Protein AF-A0A707SSP1-F1 (afdb_monomer_lite)

Organism: Salmonella typhimurium (NCBI:txid90371)

Foldseek 3Di:
DPDDPVVQVCCVVPPVVCPVVPDPDDDDDDDPDDPDPVSVVVVVVVVVVPDPDDDDLVRLLVVLVVVLVPWDDQQDLDPDLVSLVVSLVPDDPVLVPDDPPDPSDSVSSSVSSVVRSVPTDDRDDSDDDD

Sequence (130 aa):
PVLDMGNLVHALALQPENLEAEFSVEPEIPEGAFTTTATLREFIDAHNASLPALLSADDIKALLEEYNATLPSQMPLGASVDETYASYEQLPEEFQRIENGTKHTATAMKACIKEYNATLPAPVKTSGSR

Secondary structure (DSSP, 8-state):
----HHHHHHHHHH-GGGHHHHS-PPPPPPTT---SHHHHHHHHHHHHHHSPPPPPHHHHHHHHHHHHHHSPPPPP--SSHHHHHHHHHTS-GGG--S-BTB---HHHHHHHHHHHHHHSPPPPP-----

Radius of gyration: 37.73 Å; chains: 1; bounding box: 82×33×85 Å

Structure (mmCIF, N/CA/C/O backbone):
data_AF-A0A707SSP1-F1
#
_entry.id   AF-A0A707SSP1-F1
#
loop_
_atom_site.group_PDB
_atom_site.id
_atom_site.type_symbol
_atom_site.label_atom_id
_atom_site.label_alt_id
_atom_site.label_comp_id
_atom_site.label_asym_id
_atom_site.label_entity_id
_atom_site.label_seq_id
_atom_site.pdbx_PDB_ins_code
_atom_site.Cartn_x
_atom_site.Cartn_y
_atom_site.Cartn_z
_atom_site.occupancy
_atom_site.B_iso_or_equiv
_atom_site.auth_seq_id
_atom_site.auth_comp_id
_atom_site.auth_asym_id
_atom_site.auth_atom_id
_atom_site.pdbx_PDB_model_num
ATOM 1 N N . PRO A 1 1 ? 54.495 -11.426 -29.231 1.00 59.03 1 PRO A N 1
ATOM 2 C CA . PRO A 1 1 ? 55.001 -11.033 -30.570 1.00 59.03 1 PRO A CA 1
ATOM 3 C C . PRO A 1 1 ? 54.669 -9.560 -30.842 1.00 59.03 1 PRO A C 1
ATOM 5 O O . PRO A 1 1 ? 53.563 -9.134 -30.532 1.00 59.03 1 PRO A O 1
ATOM 8 N N . VAL A 1 2 ? 55.625 -8.769 -31.337 1.00 60.28 2 VAL A N 1
ATOM 9 C CA . VAL A 1 2 ? 55.337 -7.404 -31.811 1.00 60.28 2 VAL A CA 1
ATOM 10 C C . VAL A 1 2 ? 54.561 -7.532 -33.125 1.00 60.28 2 VAL A C 1
ATOM 12 O O . VAL A 1 2 ? 54.931 -8.359 -33.958 1.00 60.28 2 VAL A O 1
ATOM 15 N N . LEU A 1 3 ? 53.477 -6.771 -33.290 1.00 66.69 3 LEU A N 1
ATOM 16 C CA . LEU A 1 3 ? 52.707 -6.735 -34.534 1.00 66.69 3 LEU A CA 1
ATOM 17 C C . LEU A 1 3 ? 53.599 -6.186 -35.657 1.00 66.69 3 LEU A C 1
ATOM 19 O O . LEU A 1 3 ? 53.860 -4.987 -35.711 1.00 66.69 3 LEU A O 1
ATOM 23 N N . ASP A 1 4 ? 54.074 -7.073 -36.527 1.00 79.00 4 ASP A N 1
ATOM 24 C CA . ASP A 1 4 ? 54.806 -6.735 -37.745 1.00 79.00 4 ASP A CA 1
ATOM 25 C C . ASP A 1 4 ? 53.933 -7.066 -38.960 1.00 79.00 4 ASP A C 1
ATOM 27 O O . ASP A 1 4 ? 53.288 -8.117 -39.010 1.00 79.00 4 ASP A O 1
ATOM 31 N N . MET A 1 5 ? 53.909 -6.166 -39.942 1.00 78.06 5 MET A N 1
ATOM 32 C CA . MET A 1 5 ? 53.078 -6.283 -41.142 1.00 78.06 5 MET A CA 1
ATOM 33 C C . MET A 1 5 ? 53.416 -7.567 -41.914 1.00 78.06 5 MET A C 1
ATOM 35 O O . MET A 1 5 ? 52.521 -8.253 -42.400 1.00 78.06 5 MET A O 1
ATOM 39 N N . GLY A 1 6 ? 54.701 -7.942 -41.948 1.00 81.44 6 GLY A N 1
ATOM 40 C CA . GLY A 1 6 ? 55.157 -9.187 -42.568 1.00 81.44 6 GLY A CA 1
ATOM 41 C C . GLY A 1 6 ? 54.595 -10.438 -41.889 1.00 81.44 6 GLY A C 1
ATOM 42 O O . GLY A 1 6 ? 54.161 -11.359 -42.578 1.00 81.44 6 GLY A O 1
ATOM 43 N N . ASN A 1 7 ? 54.538 -10.452 -40.554 1.00 81.00 7 ASN A N 1
ATOM 44 C CA . ASN A 1 7 ? 53.967 -11.566 -39.794 1.00 81.00 7 ASN A CA 1
ATOM 45 C C . ASN A 1 7 ? 52.444 -11.661 -39.985 1.00 81.00 7 ASN A C 1
ATOM 47 O O . ASN A 1 7 ? 51.914 -12.745 -40.204 1.00 81.00 7 ASN A O 1
ATOM 51 N N . LEU A 1 8 ? 51.740 -10.525 -39.990 1.00 78.81 8 LEU A N 1
ATOM 52 C CA . LEU A 1 8 ? 50.293 -10.500 -40.221 1.00 78.81 8 LEU A CA 1
ATOM 53 C C . LEU A 1 8 ? 49.924 -11.006 -41.627 1.00 78.81 8 LEU A C 1
ATOM 55 O O . LEU A 1 8 ? 49.004 -11.806 -41.769 1.00 78.81 8 LEU A O 1
ATOM 59 N N . VAL A 1 9 ? 50.656 -10.587 -42.667 1.00 81.12 9 VAL A N 1
ATOM 60 C CA . VAL A 1 9 ? 50.426 -11.069 -44.044 1.00 81.12 9 VAL A CA 1
ATOM 61 C C . VAL A 1 9 ? 50.765 -12.554 -44.176 1.00 81.12 9 VAL A C 1
ATOM 63 O O . VAL A 1 9 ? 50.044 -13.283 -44.854 1.00 81.12 9 VAL A O 1
ATOM 66 N N . HIS A 1 10 ? 51.831 -13.016 -43.517 1.00 83.75 10 HIS A N 1
ATOM 67 C CA . HIS A 1 10 ? 52.190 -14.432 -43.487 1.00 83.75 10 HIS A CA 1
ATOM 68 C C . HIS A 1 10 ? 51.090 -15.279 -42.835 1.00 83.75 10 HIS A C 1
ATOM 70 O O . HIS A 1 10 ? 50.637 -16.247 -43.443 1.00 83.75 10 HIS A O 1
ATOM 76 N N . ALA A 1 11 ? 50.618 -14.881 -41.650 1.00 81.69 11 ALA A N 1
ATOM 77 C CA . ALA A 1 11 ? 49.532 -15.555 -40.945 1.00 81.69 11 ALA A CA 1
ATOM 78 C C . ALA A 1 11 ? 48.247 -15.574 -41.787 1.00 81.69 11 ALA A C 1
ATOM 80 O O . ALA A 1 11 ? 47.667 -16.632 -41.982 1.00 81.69 11 ALA A O 1
ATOM 81 N N . LEU A 1 12 ? 47.851 -14.452 -42.396 1.00 80.00 12 LEU A N 1
ATOM 82 C CA . LEU A 1 12 ? 46.651 -14.392 -43.238 1.00 80.00 12 LEU A CA 1
ATOM 83 C C . LEU A 1 12 ? 46.733 -15.311 -44.474 1.00 80.00 12 LEU A C 1
ATOM 85 O O . LEU A 1 12 ? 45.724 -15.870 -44.896 1.00 80.00 12 LEU A O 1
ATOM 89 N N . ALA A 1 13 ? 47.921 -15.449 -45.072 1.00 83.69 13 ALA A N 1
ATOM 90 C CA . ALA A 1 13 ? 48.110 -16.205 -46.308 1.00 83.69 13 ALA A CA 1
ATOM 91 C C . ALA A 1 13 ? 48.353 -17.707 -46.089 1.00 83.69 13 ALA A C 1
ATOM 93 O O . ALA A 1 13 ? 47.998 -18.507 -46.955 1.00 83.69 13 ALA A O 1
ATOM 94 N N . LEU A 1 14 ? 49.003 -18.085 -44.984 1.00 86.00 14 LEU A N 1
ATOM 95 C CA . LEU A 1 14 ? 49.498 -19.448 -44.765 1.00 86.00 14 LEU A CA 1
ATOM 96 C C . LEU A 1 14 ? 48.940 -20.117 -43.510 1.00 86.00 14 LEU A C 1
ATOM 98 O O . LEU A 1 14 ? 48.995 -21.341 -43.431 1.00 86.00 14 LEU A O 1
ATOM 102 N N . GLN A 1 15 ? 48.438 -19.346 -42.543 1.00 82.69 15 GLN A N 1
ATOM 103 C CA . GLN A 1 15 ? 47.922 -19.852 -41.266 1.00 82.69 15 GLN A CA 1
ATOM 104 C C . GLN A 1 15 ? 46.703 -19.037 -40.783 1.00 82.69 15 GLN A C 1
ATOM 106 O O . GLN A 1 15 ? 46.723 -18.512 -39.663 1.00 82.69 15 GLN A O 1
ATOM 111 N N . PRO A 1 16 ? 45.655 -18.861 -41.616 1.00 78.81 16 PRO A N 1
ATOM 112 C CA . PRO A 1 16 ? 44.509 -18.020 -41.269 1.00 78.81 16 PRO A CA 1
ATOM 113 C C . PRO A 1 16 ? 43.790 -18.502 -40.001 1.00 78.81 16 PRO A C 1
ATOM 115 O O . PRO A 1 16 ? 43.246 -17.687 -39.262 1.00 78.81 16 PRO A O 1
ATOM 118 N N . GLU A 1 17 ? 43.844 -19.801 -39.699 1.00 80.38 17 GLU A N 1
ATOM 119 C CA . GLU A 1 17 ? 43.297 -20.398 -38.479 1.00 80.38 17 GLU A CA 1
ATOM 120 C C . GLU A 1 17 ? 43.989 -19.939 -37.184 1.00 80.38 17 GLU A C 1
ATOM 122 O O . GLU A 1 17 ? 43.374 -19.968 -36.121 1.00 80.38 17 GLU A O 1
ATOM 127 N N . ASN A 1 18 ? 45.243 -19.478 -37.253 1.00 79.62 18 ASN A N 1
ATOM 128 C CA . ASN A 1 18 ? 45.986 -18.991 -36.085 1.00 79.62 18 ASN A CA 1
ATOM 129 C C . ASN A 1 18 ? 45.774 -17.491 -35.839 1.00 79.62 18 ASN A C 1
ATOM 131 O O . ASN A 1 18 ? 46.237 -16.958 -34.830 1.00 79.62 18 ASN A O 1
ATOM 135 N N . LEU A 1 19 ? 45.076 -16.796 -36.741 1.00 78.62 19 LEU A N 1
ATOM 136 C CA . LEU A 1 19 ? 44.946 -15.344 -36.708 1.00 78.62 19 LEU A CA 1
ATOM 137 C C . LEU A 1 19 ? 44.185 -14.857 -35.465 1.00 78.62 19 LEU A C 1
ATOM 139 O O . LEU A 1 19 ? 44.640 -13.931 -34.805 1.00 78.62 19 LEU A O 1
ATOM 143 N N . GLU A 1 20 ? 43.089 -15.523 -35.096 1.00 74.81 20 GLU A N 1
ATOM 144 C CA . GLU A 1 20 ? 42.297 -15.195 -33.897 1.00 74.81 20 GLU A CA 1
ATOM 145 C C . GLU A 1 20 ? 43.044 -15.478 -32.582 1.00 74.81 20 GLU A C 1
ATOM 147 O O . GLU A 1 20 ? 42.772 -14.852 -31.559 1.00 74.81 20 GLU A O 1
ATOM 152 N N . ALA A 1 21 ? 43.987 -16.426 -32.599 1.00 79.00 21 ALA A N 1
ATOM 153 C CA . ALA A 1 21 ? 44.764 -16.825 -31.428 1.00 79.00 21 ALA A CA 1
ATOM 154 C C . ALA A 1 21 ? 46.023 -15.964 -31.226 1.00 79.00 21 ALA A C 1
ATOM 156 O O . ALA A 1 21 ? 46.437 -15.723 -30.090 1.00 79.00 21 ALA A O 1
ATOM 157 N N . GLU A 1 22 ? 46.650 -15.514 -32.317 1.00 77.00 22 GLU A N 1
ATOM 158 C CA . GLU A 1 22 ? 47.913 -14.768 -32.288 1.00 77.00 22 GLU A CA 1
ATOM 159 C C . GLU A 1 22 ? 47.731 -13.246 -32.396 1.00 77.00 22 GLU A C 1
ATOM 161 O O . GLU A 1 22 ? 48.630 -12.493 -32.004 1.00 77.00 22 GLU A O 1
ATOM 166 N N . PHE A 1 23 ? 46.573 -12.781 -32.879 1.00 77.75 23 PHE A N 1
ATOM 167 C CA . PHE A 1 23 ? 46.259 -11.367 -33.073 1.00 77.75 23 PHE A CA 1
ATOM 168 C C . PHE A 1 23 ? 44.955 -10.985 -32.366 1.00 77.75 23 PHE A C 1
ATOM 170 O O . PHE A 1 23 ? 43.986 -11.735 -32.337 1.00 77.75 23 PHE A O 1
ATOM 177 N N . SER A 1 24 ? 44.919 -9.776 -31.801 1.00 77.75 24 SER A N 1
ATOM 178 C CA . SER A 1 24 ? 43.706 -9.235 -31.184 1.00 77.75 24 SER A CA 1
ATOM 179 C C . SER A 1 24 ? 42.737 -8.781 -32.277 1.00 77.75 24 SER A C 1
ATOM 181 O O . SER A 1 24 ? 42.843 -7.656 -32.764 1.00 77.75 24 SER A O 1
ATOM 183 N N . VAL A 1 25 ? 41.815 -9.658 -32.671 1.00 77.44 25 VAL A N 1
ATOM 184 C CA . VAL A 1 25 ? 40.691 -9.327 -33.559 1.00 77.44 25 VAL A CA 1
ATOM 185 C C . VAL A 1 25 ? 39.596 -8.650 -32.733 1.00 77.44 25 VAL A C 1
ATOM 187 O O . VAL A 1 25 ? 39.309 -9.076 -31.613 1.00 77.44 25 VAL A O 1
ATOM 190 N N . GLU A 1 26 ? 39.012 -7.566 -33.250 1.00 75.44 26 GLU A N 1
ATOM 191 C CA . GLU A 1 26 ? 37.890 -6.909 -32.576 1.00 75.44 26 GLU A CA 1
ATOM 192 C C . GLU A 1 26 ? 36.683 -7.861 -32.574 1.00 75.44 26 GLU A C 1
ATOM 194 O O . GLU A 1 26 ? 36.321 -8.372 -33.636 1.00 75.44 26 GLU A O 1
ATOM 199 N N . PRO A 1 27 ? 36.089 -8.157 -31.405 1.00 77.75 27 PRO A N 1
ATOM 200 C CA . PRO A 1 27 ? 34.985 -9.099 -31.327 1.00 77.75 27 PRO A CA 1
ATOM 201 C C . PRO A 1 27 ? 33.765 -8.557 -32.069 1.00 77.75 27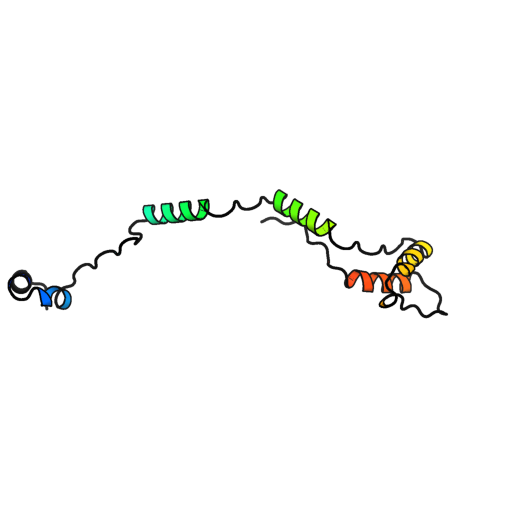 PRO A C 1
ATOM 203 O O . PRO A 1 27 ? 33.443 -7.371 -31.982 1.00 77.75 27 PRO A O 1
ATOM 206 N N . GLU A 1 28 ? 33.050 -9.443 -32.758 1.00 81.44 28 GLU A N 1
ATOM 207 C CA . GLU A 1 28 ? 31.785 -9.078 -33.381 1.00 81.44 28 GLU A CA 1
ATOM 208 C C . GLU A 1 28 ? 30.764 -8.678 -32.312 1.00 81.44 28 GLU A C 1
ATOM 210 O O . GLU A 1 28 ? 30.609 -9.334 -31.277 1.00 81.44 28 GLU A O 1
ATOM 215 N N . ILE A 1 29 ? 30.059 -7.579 -32.569 1.00 82.50 29 ILE A N 1
ATOM 216 C CA . ILE A 1 29 ? 28.988 -7.124 -31.694 1.00 82.50 29 ILE A CA 1
ATOM 217 C C . ILE A 1 29 ? 27.789 -8.066 -31.881 1.00 82.50 29 ILE A C 1
ATOM 219 O O . ILE A 1 29 ? 27.288 -8.176 -33.002 1.00 82.50 29 ILE A O 1
ATOM 223 N N . PRO A 1 30 ? 27.287 -8.711 -30.811 1.00 85.25 30 PRO A N 1
ATOM 224 C CA . PRO A 1 30 ? 26.141 -9.606 -30.909 1.00 85.25 30 PRO A CA 1
ATOM 225 C C . PRO A 1 30 ? 24.885 -8.913 -31.449 1.00 85.25 30 PRO A C 1
ATOM 227 O O . PRO A 1 30 ? 24.625 -7.741 -31.158 1.00 85.25 30 PRO A O 1
ATOM 230 N N . GLU A 1 31 ? 24.057 -9.664 -32.177 1.00 81.31 31 GLU A N 1
ATOM 231 C CA . GLU A 1 31 ? 22.757 -9.182 -32.644 1.00 81.31 31 GLU A CA 1
ATOM 232 C C . GLU A 1 31 ? 21.870 -8.800 -31.444 1.00 81.31 31 GLU A C 1
ATOM 234 O O . GLU A 1 31 ? 21.696 -9.574 -30.501 1.00 81.31 31 GLU A O 1
ATOM 239 N N . GLY A 1 32 ? 21.342 -7.573 -31.450 1.00 76.44 32 GLY A N 1
ATOM 240 C CA . GLY A 1 32 ? 20.555 -7.023 -30.341 1.00 76.44 32 GLY A CA 1
ATOM 241 C C . GLY A 1 32 ? 21.371 -6.364 -29.222 1.00 76.44 32 GLY A C 1
ATOM 242 O O . GLY A 1 32 ? 20.784 -5.887 -28.250 1.00 76.44 32 GLY A O 1
ATOM 243 N N . ALA A 1 33 ? 22.701 -6.286 -29.337 1.00 84.44 33 ALA A N 1
ATOM 244 C CA . ALA A 1 33 ? 23.498 -5.491 -28.411 1.00 84.44 33 ALA A CA 1
ATOM 245 C C . ALA A 1 33 ? 23.235 -3.992 -28.612 1.00 84.44 33 ALA A C 1
ATOM 247 O O . ALA A 1 33 ? 23.263 -3.467 -29.728 1.00 84.44 33 ALA A O 1
ATOM 248 N N . PHE A 1 34 ? 23.024 -3.277 -27.511 1.00 88.19 34 PHE A N 1
ATOM 249 C CA . PHE A 1 34 ? 22.916 -1.827 -27.553 1.00 88.19 34 PHE A CA 1
ATOM 250 C C . PHE A 1 34 ? 24.304 -1.202 -27.678 1.00 88.19 34 PHE A C 1
ATOM 252 O O . PHE A 1 34 ? 25.097 -1.223 -26.739 1.00 88.19 34 PHE A O 1
ATOM 259 N N . THR A 1 35 ? 24.591 -0.626 -28.838 1.00 87.50 35 THR A N 1
ATOM 260 C CA . THR A 1 35 ? 25.899 -0.028 -29.147 1.00 87.50 35 THR A CA 1
ATOM 261 C C . THR A 1 35 ? 25.926 1.481 -28.953 1.00 87.50 35 THR A C 1
ATOM 263 O O . THR A 1 35 ? 26.994 2.088 -28.923 1.00 87.50 35 THR A O 1
ATOM 266 N N . THR A 1 36 ? 24.754 2.108 -28.806 1.00 89.94 36 THR A N 1
ATOM 267 C CA . THR A 1 36 ? 24.633 3.558 -28.646 1.00 89.94 36 THR A CA 1
ATOM 268 C C . THR A 1 36 ? 23.655 3.927 -27.539 1.00 89.94 36 THR A C 1
ATOM 270 O O . THR A 1 36 ? 22.668 3.234 -27.270 1.00 89.94 36 THR A O 1
ATOM 273 N N . THR A 1 37 ? 23.872 5.098 -26.943 1.00 91.56 37 THR A N 1
ATOM 274 C CA . THR A 1 37 ? 22.932 5.695 -25.987 1.00 91.56 37 THR A CA 1
ATOM 275 C C . THR A 1 37 ? 21.545 5.907 -26.600 1.00 9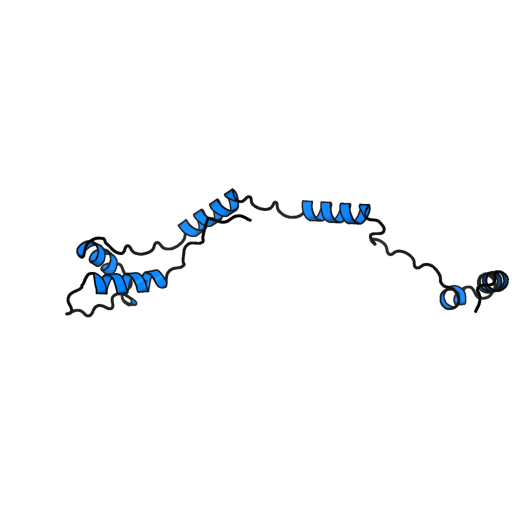1.56 37 THR A C 1
ATOM 277 O O . THR A 1 37 ? 20.550 5.803 -25.889 1.00 91.56 37 THR A O 1
ATOM 280 N N . ALA A 1 38 ? 21.462 6.167 -27.911 1.00 91.44 38 ALA A N 1
ATOM 281 C CA . ALA A 1 38 ? 20.191 6.307 -28.621 1.00 91.44 38 ALA A CA 1
ATOM 282 C C . ALA A 1 38 ? 19.400 4.991 -28.606 1.00 91.44 38 ALA A C 1
ATOM 284 O O . ALA A 1 38 ? 18.262 4.978 -28.150 1.00 91.44 38 ALA A O 1
ATOM 285 N N . THR A 1 39 ? 20.040 3.876 -28.977 1.00 89.81 39 THR A N 1
ATOM 286 C CA . THR A 1 39 ? 19.402 2.546 -28.967 1.00 89.81 39 THR A CA 1
ATOM 287 C C . THR A 1 39 ? 18.986 2.094 -27.563 1.00 89.81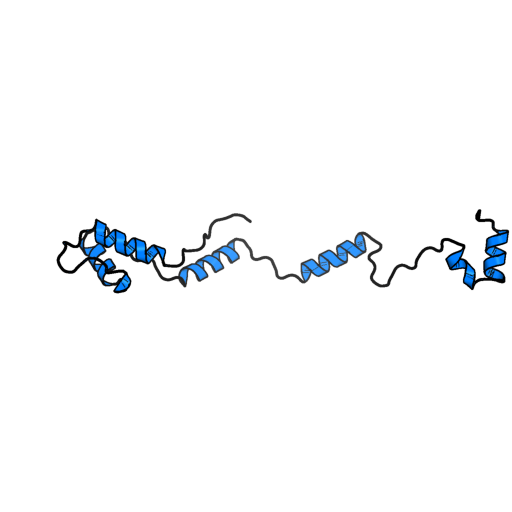 39 THR A C 1
ATOM 289 O O . THR A 1 39 ? 17.926 1.499 -27.392 1.00 89.81 39 THR A O 1
ATOM 292 N N . LEU A 1 40 ? 19.776 2.431 -26.535 1.00 92.31 40 LEU A N 1
ATOM 293 C CA . LEU A 1 40 ? 19.414 2.195 -25.130 1.00 92.31 40 LEU A CA 1
ATOM 294 C C . LEU A 1 40 ? 18.172 2.988 -24.726 1.00 92.31 40 LEU A C 1
ATOM 296 O O . LEU A 1 40 ? 17.270 2.455 -24.084 1.00 92.31 40 LEU A O 1
ATOM 300 N N . ARG A 1 41 ? 18.131 4.271 -25.092 1.00 93.94 41 ARG A N 1
ATOM 301 C CA . ARG A 1 41 ? 17.025 5.157 -24.745 1.00 93.94 41 ARG A CA 1
ATOM 302 C C . ARG A 1 41 ? 15.728 4.725 -25.416 1.00 93.94 41 ARG A C 1
ATOM 304 O O . ARG A 1 41 ? 14.720 4.629 -24.732 1.00 93.94 41 ARG A O 1
ATOM 311 N N . GLU A 1 42 ? 15.769 4.413 -26.707 1.00 92.62 42 GLU A N 1
ATOM 312 C CA . GLU A 1 42 ? 14.602 3.922 -27.447 1.00 92.62 42 GLU A CA 1
ATOM 313 C C . GLU A 1 42 ? 14.018 2.658 -26.811 1.00 92.62 42 GLU A C 1
ATOM 315 O O . GLU A 1 42 ? 12.803 2.552 -26.651 1.00 92.62 42 GLU A O 1
ATOM 320 N N . PHE A 1 43 ? 14.874 1.729 -26.379 1.00 92.56 43 PHE A N 1
ATOM 321 C CA . PHE A 1 43 ? 14.429 0.526 -25.684 1.00 92.56 43 PHE A CA 1
ATOM 322 C C . PHE A 1 43 ? 13.779 0.833 -24.330 1.00 92.56 43 PHE A C 1
ATOM 324 O O . PHE A 1 43 ? 12.719 0.290 -24.020 1.00 92.56 43 PHE A O 1
ATOM 331 N N . ILE A 1 44 ? 14.384 1.718 -23.532 1.00 94.19 44 ILE A N 1
ATOM 332 C CA . ILE A 1 44 ? 13.833 2.140 -22.237 1.00 94.19 44 ILE A CA 1
ATOM 333 C C . ILE A 1 44 ? 12.487 2.845 -22.427 1.00 94.19 44 ILE A C 1
ATOM 335 O O . ILE A 1 44 ? 11.540 2.547 -21.706 1.00 94.19 44 ILE A O 1
ATOM 339 N N . ASP A 1 45 ? 12.379 3.744 -23.402 1.00 93.56 45 ASP A N 1
ATOM 340 C CA . ASP A 1 45 ? 11.149 4.485 -23.677 1.00 93.56 45 ASP A CA 1
ATOM 341 C C . ASP A 1 45 ? 10.037 3.543 -24.170 1.00 93.56 45 ASP A C 1
ATOM 343 O O . ASP A 1 45 ? 8.907 3.628 -23.688 1.00 93.56 45 ASP A O 1
ATOM 347 N N . ALA A 1 46 ? 10.355 2.584 -25.047 1.00 92.50 46 ALA A N 1
ATOM 348 C CA . ALA A 1 46 ? 9.413 1.555 -25.489 1.00 92.50 46 ALA A CA 1
ATOM 349 C C . ALA A 1 46 ? 8.958 0.646 -24.334 1.00 92.50 46 ALA A C 1
ATOM 351 O O . ALA A 1 46 ? 7.769 0.347 -24.207 1.00 92.50 46 ALA A O 1
ATOM 352 N N . HIS A 1 47 ? 9.884 0.240 -23.459 1.00 93.25 47 HIS A N 1
ATOM 353 C CA . HIS A 1 47 ? 9.555 -0.538 -22.269 1.00 93.25 47 HIS A CA 1
ATOM 354 C C . HIS A 1 47 ? 8.658 0.260 -21.317 1.00 93.25 47 HIS A C 1
ATOM 356 O O . HIS A 1 47 ? 7.604 -0.231 -20.921 1.00 93.25 47 HIS A O 1
ATOM 362 N N . ASN A 1 48 ? 9.009 1.510 -21.018 1.00 90.62 48 ASN A N 1
ATOM 363 C CA . ASN A 1 48 ? 8.216 2.388 -20.158 1.00 90.62 48 ASN A CA 1
ATOM 364 C C . ASN A 1 48 ? 6.819 2.655 -20.734 1.00 90.62 48 ASN A C 1
ATOM 366 O O . ASN A 1 48 ? 5.855 2.701 -19.976 1.00 90.62 48 ASN A O 1
ATOM 370 N N . ALA A 1 49 ? 6.688 2.777 -22.057 1.00 89.62 49 ALA A N 1
ATOM 371 C CA . ALA A 1 49 ? 5.398 2.922 -22.729 1.00 89.62 49 ALA A CA 1
ATOM 372 C C . ALA A 1 49 ? 4.542 1.643 -22.679 1.00 89.62 49 ALA A C 1
ATOM 374 O O . ALA A 1 49 ? 3.318 1.725 -22.758 1.00 89.62 49 ALA A O 1
ATOM 375 N N . SER A 1 50 ? 5.168 0.468 -22.546 1.00 92.31 50 SER A N 1
ATOM 376 C CA . SER A 1 50 ? 4.461 -0.807 -22.366 1.00 92.31 50 SER A CA 1
ATOM 377 C C . SER A 1 50 ? 3.949 -1.023 -20.940 1.00 92.31 50 SER A C 1
ATOM 379 O O . SER A 1 50 ? 3.070 -1.861 -20.722 1.00 92.31 50 SER A O 1
ATOM 381 N N . LEU A 1 51 ? 4.491 -0.288 -19.963 1.00 90.56 51 LEU A N 1
ATOM 382 C CA . LEU A 1 51 ? 4.056 -0.396 -18.578 1.00 90.56 51 LEU A CA 1
ATOM 383 C C . LEU A 1 51 ? 2.666 0.235 -18.407 1.00 90.56 51 LEU A C 1
ATOM 385 O O . LEU A 1 51 ? 2.364 1.256 -19.029 1.00 90.56 51 LEU A O 1
ATOM 389 N N . PRO A 1 52 ? 1.814 -0.335 -17.536 1.00 86.94 52 PRO A N 1
ATOM 390 C CA . PRO A 1 52 ? 0.553 0.293 -17.177 1.00 86.94 52 PRO A CA 1
ATOM 391 C C . PRO A 1 52 ? 0.778 1.720 -16.679 1.00 86.94 52 PRO A C 1
ATOM 393 O O . PRO A 1 52 ? 1.721 1.980 -15.924 1.00 86.94 52 PRO A O 1
ATOM 396 N N . ALA A 1 53 ? -0.113 2.633 -17.069 1.00 80.81 53 ALA A N 1
ATOM 397 C CA . ALA A 1 53 ? -0.085 3.997 -16.567 1.00 80.81 53 ALA A CA 1
ATOM 398 C C . ALA A 1 53 ? -0.086 3.982 -15.032 1.00 80.81 53 ALA A C 1
ATOM 400 O O . ALA A 1 53 ? -0.919 3.331 -14.396 1.00 80.81 53 ALA A O 1
ATOM 401 N N . LEU A 1 54 ? 0.871 4.693 -14.436 1.00 80.19 54 LEU A N 1
ATOM 402 C CA . LEU A 1 54 ? 0.905 4.887 -12.994 1.00 80.19 54 LEU A CA 1
ATOM 403 C C . LEU A 1 54 ? -0.389 5.581 -12.566 1.00 80.19 54 LEU A C 1
ATOM 405 O O . LEU A 1 54 ? -0.707 6.661 -13.061 1.00 80.19 54 LEU A O 1
ATOM 409 N N . LEU A 1 55 ? -1.105 4.965 -11.626 1.00 85.50 55 LEU A N 1
ATOM 410 C CA . LEU A 1 55 ? -2.293 5.560 -11.017 1.00 85.50 55 LEU A CA 1
ATOM 411 C C . LEU A 1 55 ? -1.949 6.939 -10.446 1.00 85.50 55 LEU A C 1
ATOM 413 O O . LEU A 1 55 ? -0.917 7.096 -9.768 1.00 85.50 55 LEU A O 1
ATOM 417 N N . SER A 1 56 ? -2.823 7.915 -10.704 1.00 87.69 56 SER A N 1
ATOM 418 C CA . SER A 1 56 ? -2.705 9.240 -10.105 1.00 87.69 56 SER A CA 1
ATOM 419 C C . SER A 1 56 ? -2.880 9.153 -8.585 1.00 87.69 56 SER A C 1
ATOM 421 O O . SER A 1 56 ? -3.350 8.148 -8.045 1.00 87.69 56 SER A O 1
ATOM 423 N N . ALA A 1 57 ? -2.474 10.200 -7.864 1.00 86.75 57 ALA A N 1
ATOM 424 C CA . ALA A 1 57 ? -2.689 10.251 -6.418 1.00 86.75 57 ALA A CA 1
ATOM 425 C C . ALA A 1 57 ? -4.187 10.180 -6.066 1.00 86.75 57 ALA A C 1
ATOM 427 O O . ALA A 1 57 ? -4.553 9.518 -5.095 1.00 86.75 57 ALA A O 1
ATOM 428 N N . ASP A 1 58 ? -5.039 10.800 -6.887 1.00 88.19 58 ASP A N 1
ATOM 429 C CA . ASP A 1 58 ? -6.489 10.801 -6.701 1.00 88.19 58 ASP A CA 1
ATOM 430 C C . ASP A 1 58 ? -7.098 9.417 -6.965 1.00 88.19 58 ASP A C 1
ATOM 432 O O . ASP A 1 58 ? -7.937 8.970 -6.186 1.00 88.19 58 ASP A O 1
ATOM 436 N N . ASP A 1 59 ? -6.622 8.689 -7.982 1.00 90.06 59 ASP A N 1
ATOM 437 C CA . ASP A 1 59 ? -7.100 7.327 -8.267 1.00 90.06 59 ASP A CA 1
ATOM 438 C C . ASP A 1 59 ? -6.715 6.350 -7.149 1.00 90.06 59 ASP A C 1
ATOM 440 O O . ASP A 1 59 ? -7.527 5.530 -6.721 1.00 90.06 59 ASP A O 1
ATOM 444 N N . ILE A 1 60 ? -5.484 6.451 -6.630 1.00 90.38 60 ILE A N 1
ATOM 445 C CA . ILE A 1 60 ? -5.046 5.643 -5.481 1.00 90.38 60 ILE A CA 1
ATOM 446 C C . ILE A 1 60 ? -5.925 5.946 -4.275 1.00 90.38 60 ILE A C 1
ATOM 448 O O . ILE A 1 60 ? -6.376 5.030 -3.590 1.00 90.38 60 ILE A O 1
ATOM 452 N N . LYS A 1 61 ? -6.188 7.228 -4.019 1.00 91.12 61 LYS A N 1
ATOM 453 C CA . LYS A 1 61 ? -7.042 7.651 -2.916 1.00 91.12 61 LYS A CA 1
ATOM 454 C C . LYS A 1 61 ? -8.454 7.080 -3.054 1.00 91.12 61 LYS A C 1
ATOM 456 O O . LYS A 1 61 ? -8.955 6.521 -2.084 1.00 91.12 61 LYS A O 1
ATOM 461 N N . ALA A 1 62 ? -9.053 7.163 -4.241 1.00 91.75 62 ALA A N 1
ATOM 462 C CA . ALA A 1 62 ? -10.385 6.628 -4.507 1.00 91.75 62 ALA A CA 1
ATOM 463 C C . ALA A 1 62 ? -10.452 5.110 -4.270 1.00 91.75 62 ALA A C 1
ATOM 465 O O . ALA A 1 62 ? -11.348 4.642 -3.573 1.00 91.75 62 ALA A O 1
ATOM 466 N N . LEU A 1 63 ? -9.463 4.350 -4.756 1.00 92.38 63 LEU A N 1
ATOM 467 C CA . LEU A 1 63 ? -9.383 2.901 -4.528 1.00 92.38 63 LEU A CA 1
ATOM 468 C C . LEU A 1 63 ? -9.221 2.548 -3.043 1.00 92.38 63 LEU A C 1
ATOM 470 O O . LEU A 1 63 ? -9.802 1.577 -2.564 1.00 92.38 63 LEU A O 1
ATOM 474 N N . LEU A 1 64 ? -8.441 3.333 -2.295 1.00 92.69 64 LEU A N 1
ATOM 475 C CA . LEU A 1 64 ? -8.282 3.139 -0.853 1.00 92.69 64 LEU A CA 1
ATOM 476 C C . LEU A 1 64 ? -9.559 3.477 -0.078 1.00 92.69 64 LEU A C 1
ATOM 478 O O . LEU A 1 64 ? -9.873 2.799 0.898 1.00 92.69 64 LEU A O 1
ATOM 482 N N . GLU A 1 65 ? -10.298 4.505 -0.491 1.00 92.81 65 GLU A N 1
ATOM 483 C CA . GLU A 1 65 ? -11.598 4.853 0.092 1.00 92.81 65 GLU A CA 1
ATOM 484 C C . GLU A 1 65 ? -12.645 3.772 -0.186 1.00 92.81 65 GLU A C 1
ATOM 486 O O . GLU A 1 65 ? -13.345 3.361 0.739 1.00 92.81 65 GLU A O 1
ATOM 491 N N . GLU A 1 66 ? -12.699 3.255 -1.415 1.00 93.81 66 GLU A N 1
ATOM 492 C CA . GLU A 1 66 ? -13.557 2.126 -1.782 1.00 93.81 66 GLU A CA 1
ATOM 493 C C . GLU A 1 66 ? -13.213 0.884 -0.954 1.00 93.81 66 GLU A C 1
ATOM 495 O O . GLU A 1 66 ? -14.094 0.291 -0.332 1.00 93.81 66 GLU A O 1
ATOM 500 N N . TYR A 1 67 ? -11.927 0.535 -0.854 1.00 93.88 67 TYR A N 1
ATOM 501 C CA . TYR A 1 67 ? -11.476 -0.571 -0.013 1.00 93.88 67 TYR A CA 1
ATOM 502 C C . TYR A 1 67 ? -11.873 -0.368 1.454 1.00 93.88 67 TYR A C 1
ATOM 504 O O . TYR A 1 67 ? -12.452 -1.264 2.070 1.00 93.88 67 TYR A O 1
ATOM 512 N N . ASN A 1 68 ? -11.633 0.820 2.011 1.00 93.25 68 ASN A N 1
ATOM 513 C CA . ASN A 1 68 ? -12.012 1.140 3.385 1.00 93.25 68 ASN A CA 1
ATOM 514 C C . ASN A 1 68 ? -13.526 1.051 3.616 1.00 93.25 68 ASN A C 1
ATOM 516 O O . ASN A 1 68 ? -13.937 0.670 4.709 1.00 93.25 68 ASN A O 1
ATOM 520 N N . ALA A 1 69 ? -14.351 1.355 2.610 1.00 92.62 69 ALA A N 1
ATOM 521 C CA . ALA A 1 69 ? -15.803 1.207 2.690 1.00 92.62 69 ALA A CA 1
ATOM 522 C C . ALA A 1 69 ? -16.259 -0.263 2.742 1.00 92.62 69 ALA A C 1
ATOM 524 O O . ALA A 1 69 ? -17.351 -0.541 3.234 1.00 92.62 69 ALA A O 1
ATOM 525 N N . THR A 1 70 ? -15.432 -1.209 2.277 1.00 93.56 70 THR A N 1
ATOM 526 C CA . THR A 1 70 ? -15.704 -2.654 2.412 1.00 93.56 70 THR A CA 1
ATOM 527 C C . THR A 1 70 ? -15.327 -3.221 3.782 1.00 93.56 70 THR A C 1
ATOM 529 O O . THR A 1 70 ? -15.737 -4.335 4.117 1.00 93.56 70 THR A O 1
ATOM 532 N N . LEU A 1 71 ? -14.548 -2.486 4.585 1.00 92.31 71 LEU A N 1
ATOM 533 C CA . LEU A 1 71 ? -14.114 -2.960 5.894 1.00 92.31 71 LEU A CA 1
ATOM 534 C C . LEU A 1 71 ? -15.266 -2.927 6.911 1.00 92.31 71 LEU A C 1
ATOM 536 O O . LEU A 1 71 ? -16.092 -2.009 6.889 1.00 92.31 71 LEU A O 1
ATOM 540 N N . PRO A 1 72 ? -15.314 -3.889 7.853 1.00 90.31 72 PRO A N 1
ATOM 541 C CA . PRO A 1 72 ? -16.284 -3.855 8.937 1.00 90.31 72 PRO A CA 1
ATOM 542 C C . PRO A 1 72 ? -16.159 -2.559 9.742 1.00 90.31 72 PRO A C 1
ATOM 544 O O . PRO A 1 72 ? -15.065 -2.170 10.158 1.00 90.31 72 PRO A O 1
ATOM 547 N N . SER A 1 73 ? -17.290 -1.898 9.983 1.00 87.56 73 SER A N 1
ATOM 548 C CA . SER A 1 73 ? -17.319 -0.684 10.798 1.00 87.56 73 SER A CA 1
ATOM 549 C C . SER A 1 73 ? -16.979 -1.000 12.253 1.00 87.56 73 SER A C 1
ATOM 551 O O . SER A 1 73 ? -17.462 -1.980 12.820 1.00 87.56 73 SER A O 1
ATOM 553 N N . GLN A 1 74 ? -16.164 -0.144 12.870 1.00 89.75 74 GLN A N 1
ATOM 554 C CA . GLN A 1 74 ? -15.884 -0.233 14.300 1.00 89.75 74 GLN A CA 1
ATOM 555 C C . GLN A 1 74 ? -17.140 0.073 15.116 1.00 89.75 74 GLN A C 1
ATOM 557 O O . GLN A 1 74 ? -17.917 0.969 14.783 1.00 89.75 74 GLN A O 1
ATOM 562 N N . MET A 1 75 ? -17.308 -0.645 16.221 1.00 91.19 75 MET A N 1
ATOM 563 C CA . MET A 1 75 ? -18.425 -0.452 17.134 1.00 91.19 75 MET A CA 1
ATOM 564 C C . MET A 1 75 ? -18.287 0.879 17.885 1.00 91.19 75 MET A C 1
ATOM 566 O O . MET A 1 75 ? -17.199 1.193 18.388 1.00 91.19 75 MET A O 1
ATOM 570 N N . PRO A 1 76 ? -19.362 1.680 17.982 1.00 91.12 76 PRO A N 1
ATOM 571 C CA . PRO A 1 76 ? -19.301 2.986 18.620 1.00 91.12 76 PRO A CA 1
ATOM 572 C C . PRO A 1 76 ? -19.092 2.858 20.133 1.00 91.12 76 PRO A C 1
ATOM 574 O O . PRO A 1 76 ? -19.634 1.979 20.793 1.00 91.12 76 PRO A O 1
ATOM 577 N N . LEU A 1 77 ? -18.308 3.772 20.713 1.00 88.50 77 LEU A N 1
ATOM 578 C CA . LEU A 1 77 ? -18.003 3.755 22.150 1.00 88.50 77 LEU A CA 1
ATOM 579 C C . LEU A 1 77 ? -19.076 4.413 23.031 1.00 88.50 77 LEU A C 1
ATOM 581 O O . LEU A 1 77 ? -18.872 4.442 24.240 1.00 88.50 77 LEU A O 1
ATOM 585 N N . GLY A 1 78 ? -20.165 4.940 22.454 1.00 86.19 78 GLY A N 1
ATOM 586 C CA . GLY A 1 78 ? -21.267 5.623 23.150 1.00 86.19 78 GLY A CA 1
ATOM 587 C C . GLY A 1 78 ? -20.856 6.884 23.930 1.00 86.19 78 GLY A C 1
ATOM 588 O O . GLY A 1 78 ? -19.842 6.922 24.634 1.00 86.19 78 GLY A O 1
ATOM 589 N N . ALA A 1 79 ? -21.645 7.954 23.863 1.00 85.12 79 ALA A N 1
ATOM 590 C CA . ALA A 1 79 ? -21.456 9.113 24.738 1.00 85.12 79 ALA A CA 1
ATOM 591 C C . ALA A 1 79 ? -22.052 8.860 26.135 1.00 85.12 79 ALA A C 1
ATOM 593 O O . ALA A 1 79 ? -21.495 9.314 27.137 1.00 85.12 79 ALA A O 1
ATOM 594 N N . SER A 1 80 ? -23.133 8.080 26.205 1.00 86.62 80 SER A N 1
ATOM 595 C CA . SER A 1 80 ? -23.831 7.698 27.438 1.00 86.62 80 SER A CA 1
ATOM 596 C C . SER A 1 80 ? -23.650 6.214 27.791 1.00 86.62 80 SER A C 1
ATOM 598 O O . SER A 1 80 ? -23.155 5.411 26.994 1.00 86.62 80 SER A O 1
ATOM 600 N N . VAL A 1 81 ? -24.032 5.845 29.018 1.00 85.12 81 VAL A N 1
ATOM 601 C CA . VAL A 1 81 ? -24.009 4.450 29.495 1.00 85.12 81 VAL A CA 1
ATOM 602 C C . VAL A 1 81 ? -24.956 3.589 28.656 1.00 85.12 81 VAL A C 1
ATOM 604 O O . VAL A 1 81 ? -24.553 2.508 28.240 1.00 85.12 81 VAL A O 1
ATOM 607 N N . ASP A 1 82 ? -26.153 4.094 28.348 1.00 88.62 8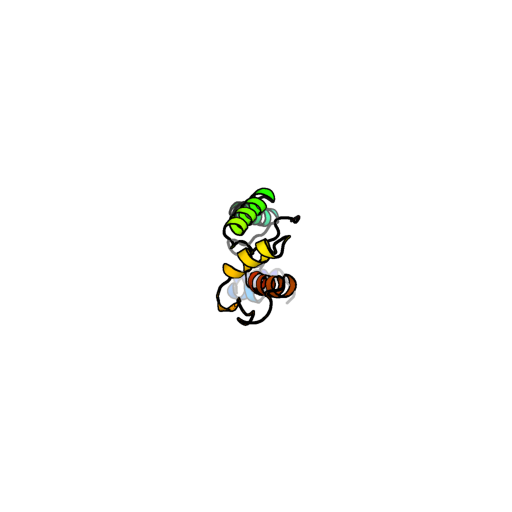2 ASP A N 1
ATOM 608 C CA . ASP A 1 82 ? -27.170 3.378 27.568 1.00 88.62 82 ASP A CA 1
ATOM 609 C C . ASP A 1 82 ? -26.723 3.133 26.118 1.00 88.62 82 ASP A C 1
ATOM 611 O O . ASP A 1 82 ? -26.843 2.024 25.606 1.00 88.62 82 ASP A O 1
ATOM 615 N N . GLU A 1 83 ? -26.117 4.131 25.466 1.00 90.69 83 GLU A N 1
ATOM 616 C CA . GLU A 1 83 ? -25.559 3.972 24.111 1.00 90.69 83 GLU A CA 1
ATOM 617 C C . GLU A 1 83 ? -24.397 2.973 24.076 1.00 90.69 83 GLU A C 1
ATOM 619 O O . GLU A 1 83 ? -24.254 2.180 23.141 1.00 90.69 83 GLU A O 1
ATOM 624 N N . THR A 1 84 ? -23.552 3.007 25.110 1.00 89.75 84 THR A N 1
ATOM 625 C CA . THR A 1 84 ? -22.446 2.055 25.244 1.00 89.75 84 THR A CA 1
ATOM 626 C C . THR A 1 84 ? -22.988 0.641 25.464 1.00 89.75 84 THR A C 1
ATOM 628 O O . THR A 1 84 ? -22.458 -0.306 24.892 1.00 89.75 84 THR A O 1
ATOM 631 N N . TYR A 1 85 ? -24.056 0.495 26.252 1.00 89.69 85 TYR A N 1
ATOM 632 C CA . TYR A 1 85 ? -24.710 -0.787 26.499 1.00 89.69 85 TYR A CA 1
ATOM 633 C C . TYR A 1 85 ? -25.320 -1.370 25.220 1.00 89.69 85 TYR A C 1
ATOM 635 O O . TYR A 1 85 ? -25.042 -2.519 24.895 1.00 89.69 85 TYR A O 1
ATOM 643 N N . ALA A 1 86 ? -26.033 -0.560 24.432 1.00 90.94 86 ALA A N 1
ATOM 644 C CA . ALA A 1 86 ? -26.578 -0.988 23.141 1.00 90.94 86 ALA A CA 1
ATOM 645 C C . ALA A 1 86 ? -25.484 -1.474 22.170 1.00 90.94 86 ALA A C 1
ATOM 647 O O . ALA A 1 86 ? -25.678 -2.432 21.426 1.00 90.94 86 ALA A O 1
ATOM 648 N N . SER A 1 87 ? -24.315 -0.829 22.200 1.00 91.06 87 SER A N 1
ATOM 649 C CA . SER A 1 87 ? -23.157 -1.228 21.389 1.00 91.06 87 SER A CA 1
ATOM 650 C C . SER A 1 87 ? -22.494 -2.502 21.920 1.00 91.06 87 SER A C 1
ATOM 652 O O . SER A 1 87 ? -22.012 -3.320 21.147 1.00 91.06 87 SER A O 1
ATOM 654 N N . TYR A 1 88 ? -22.477 -2.682 23.240 1.00 90.31 88 TYR A N 1
ATOM 655 C CA . TYR A 1 88 ? -21.936 -3.863 23.905 1.00 90.31 88 TYR A CA 1
ATOM 656 C C . TYR A 1 88 ? -22.788 -5.118 23.652 1.00 90.31 88 TYR A C 1
ATOM 658 O O . TYR A 1 88 ? -22.234 -6.179 23.388 1.00 90.31 88 TYR A O 1
ATOM 666 N N . GLU A 1 89 ? -24.117 -4.995 23.655 1.00 90.31 89 GLU A N 1
ATOM 667 C CA . GLU A 1 89 ? -25.054 -6.105 23.402 1.00 90.31 89 GLU A CA 1
ATOM 668 C C . GLU A 1 89 ? -24.968 -6.646 21.962 1.00 90.31 89 GLU A C 1
ATOM 670 O O . GLU A 1 89 ? -25.264 -7.809 21.701 1.00 90.31 89 GLU A O 1
ATOM 675 N N . GLN A 1 90 ? -24.508 -5.814 21.026 1.00 89.94 90 GLN A N 1
ATOM 676 C CA . GLN A 1 90 ? -24.272 -6.189 19.630 1.00 89.94 90 GLN A CA 1
ATOM 677 C C . GLN A 1 90 ? -22.907 -6.858 19.397 1.00 89.94 90 GLN A C 1
ATOM 679 O O . GLN A 1 90 ? -22.640 -7.326 18.288 1.00 89.94 90 GLN A O 1
ATOM 684 N N . LEU A 1 91 ? -22.023 -6.894 20.402 1.00 90.88 91 LEU A N 1
ATOM 685 C CA . LEU A 1 91 ? -20.736 -7.578 20.278 1.00 90.88 91 LEU A CA 1
ATOM 686 C C . LEU A 1 91 ? -20.928 -9.099 20.206 1.00 90.88 91 LEU A C 1
ATOM 688 O O . LEU A 1 91 ? -21.880 -9.623 20.780 1.00 90.88 91 LEU A O 1
ATOM 692 N N . PRO A 1 92 ? -19.998 -9.847 19.592 1.00 90.75 92 PRO A N 1
ATOM 693 C CA . PRO A 1 92 ? -19.975 -11.299 19.729 1.00 90.75 92 PRO A CA 1
ATOM 694 C C . PRO A 1 92 ? -19.842 -11.718 21.202 1.00 90.75 92 PRO A C 1
ATOM 696 O O . PRO A 1 92 ? -19.144 -11.049 21.970 1.00 90.75 92 PRO A O 1
ATOM 699 N N . GLU A 1 93 ? -20.446 -12.848 21.588 1.00 88.44 93 GLU A N 1
ATOM 700 C CA . GLU A 1 93 ? -20.437 -13.349 22.977 1.00 88.44 93 GLU A CA 1
ATOM 701 C C . GLU A 1 93 ? -19.019 -13.458 23.565 1.00 88.44 93 GLU A C 1
ATOM 703 O O . GLU A 1 93 ? -18.802 -13.172 24.740 1.00 88.44 93 GLU A O 1
ATOM 708 N N . GLU A 1 94 ? -18.020 -13.767 22.733 1.00 89.50 94 GLU A N 1
ATOM 709 C CA . GLU A 1 94 ? -16.605 -13.842 23.123 1.00 89.50 94 GLU A CA 1
ATOM 710 C C . GLU A 1 94 ? -16.039 -12.529 23.695 1.00 89.50 94 GLU A C 1
ATOM 712 O O . GLU A 1 94 ? -15.073 -12.550 24.468 1.00 89.50 94 GLU A O 1
ATOM 717 N N . PHE A 1 95 ? -16.623 -11.390 23.312 1.00 89.69 95 PHE A N 1
ATOM 718 C CA . PHE A 1 95 ? -16.251 -10.049 23.767 1.00 89.69 95 PHE A CA 1
ATOM 719 C C . PHE A 1 95 ? -17.232 -9.486 24.803 1.00 89.69 95 PHE A C 1
ATOM 721 O O . PHE A 1 95 ? -16.909 -8.501 25.469 1.00 89.69 95 PHE A O 1
ATOM 728 N N . GLN A 1 96 ? -18.378 -10.139 25.024 1.00 89.25 96 GLN A N 1
ATOM 729 C CA . GLN A 1 96 ? -19.327 -9.810 26.090 1.00 89.25 96 GLN A CA 1
ATOM 730 C C . GLN A 1 96 ? -18.883 -10.394 27.447 1.00 89.25 96 GLN A C 1
ATOM 732 O O . GLN A 1 96 ? -19.564 -11.203 28.072 1.00 89.25 96 GLN A O 1
ATOM 737 N N . ARG A 1 97 ? -17.702 -9.985 27.925 1.00 84.44 97 ARG A N 1
ATOM 738 C CA . ARG A 1 97 ? -17.032 -10.588 29.097 1.00 84.44 97 ARG A CA 1
ATOM 739 C C . ARG A 1 97 ? -17.453 -10.022 30.457 1.00 84.44 97 ARG A C 1
ATOM 741 O O . ARG A 1 97 ? -16.855 -10.375 31.472 1.00 84.44 97 ARG A O 1
ATOM 748 N N . ILE A 1 98 ? -18.431 -9.122 30.507 1.00 83.88 98 ILE A N 1
ATOM 749 C CA . ILE A 1 98 ? -18.926 -8.575 31.775 1.00 83.88 98 ILE A CA 1
ATOM 750 C C . ILE A 1 98 ? -19.845 -9.614 32.419 1.00 83.88 98 ILE A C 1
ATOM 752 O O . ILE A 1 98 ? -20.915 -9.925 31.904 1.00 83.88 98 ILE A O 1
ATOM 756 N N . GLU A 1 99 ? -19.412 -10.160 33.554 1.00 74.81 99 GLU A N 1
ATOM 757 C CA . GLU A 1 99 ? -20.109 -11.230 34.265 1.00 74.81 99 GLU A CA 1
ATOM 758 C C . GLU A 1 99 ? -21.536 -10.811 34.667 1.00 74.81 99 GLU A C 1
ATOM 760 O O . GLU A 1 99 ? -21.740 -9.744 35.265 1.00 74.81 99 GLU A O 1
ATOM 765 N N . ASN A 1 100 ? -22.523 -11.665 34.362 1.00 57.47 100 ASN A N 1
ATOM 766 C CA . ASN A 1 100 ? -23.933 -11.477 34.716 1.00 57.47 100 ASN A CA 1
ATOM 767 C C . ASN A 1 100 ? -24.092 -11.413 36.247 1.00 57.47 100 ASN A C 1
ATOM 769 O O . ASN A 1 100 ? -24.182 -12.432 36.925 1.00 57.47 100 ASN A O 1
ATOM 773 N N . GLY A 1 101 ? -24.090 -10.196 36.798 1.00 58.47 101 GLY A N 1
ATOM 774 C CA . GLY A 1 101 ? -24.117 -9.942 38.243 1.00 58.47 101 GLY A CA 1
ATOM 775 C C . GLY A 1 101 ? -23.275 -8.740 38.681 1.00 58.47 101 GLY A C 1
ATOM 776 O O . GLY A 1 101 ? -23.526 -8.166 39.741 1.00 58.47 101 GLY A O 1
ATOM 777 N N . THR A 1 102 ? -22.327 -8.292 37.851 1.00 68.31 102 THR A N 1
ATOM 778 C CA . THR A 1 102 ? -21.608 -7.027 38.058 1.00 68.31 102 THR A CA 1
ATOM 779 C C . THR A 1 102 ? -22.278 -5.879 37.303 1.00 68.31 102 THR A C 1
ATOM 781 O O . THR A 1 102 ? -22.814 -6.043 36.203 1.00 68.31 102 THR A O 1
ATOM 784 N N . LYS A 1 103 ? -22.281 -4.679 37.905 1.00 74.19 103 LYS A N 1
ATOM 785 C CA . LYS A 1 103 ? -22.830 -3.482 37.252 1.00 74.19 103 LYS A CA 1
ATOM 786 C C . LYS A 1 103 ? -22.074 -3.254 35.946 1.00 74.19 103 LYS A C 1
ATOM 788 O O . LYS A 1 103 ? -20.862 -3.044 35.973 1.00 74.19 103 LYS A O 1
ATOM 793 N N . HIS A 1 104 ? -22.797 -3.253 34.830 1.00 76.94 104 HIS A N 1
ATOM 794 C CA . HIS A 1 104 ? -22.260 -2.887 33.526 1.00 76.94 104 HIS A CA 1
ATOM 795 C C . HIS A 1 104 ? -21.906 -1.400 33.549 1.00 76.94 104 HIS A C 1
ATOM 797 O O . HIS A 1 104 ? -22.729 -0.520 33.309 1.00 76.94 104 HIS A O 1
ATOM 803 N N . THR A 1 105 ? -20.674 -1.105 33.955 1.00 86.56 105 THR A N 1
ATOM 804 C CA . THR A 1 105 ? -20.168 0.265 33.975 1.00 86.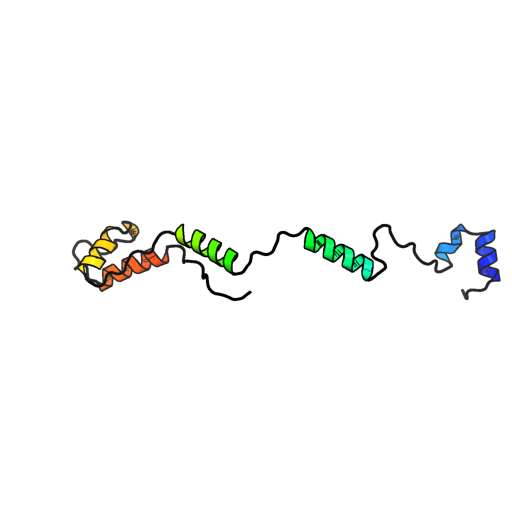56 105 THR A CA 1
ATOM 805 C C . THR A 1 105 ? -19.785 0.680 32.562 1.00 86.56 105 THR A C 1
ATOM 807 O O . THR A 1 105 ? -19.274 -0.131 31.788 1.00 86.56 105 THR A O 1
ATOM 810 N N . ALA A 1 106 ? -19.973 1.960 32.228 1.00 87.31 106 ALA A N 1
ATOM 811 C CA . ALA A 1 106 ? -19.550 2.497 30.934 1.00 87.31 106 ALA A CA 1
ATOM 812 C C . ALA A 1 106 ? -18.071 2.200 30.643 1.00 87.31 106 ALA A C 1
ATOM 814 O O . ALA A 1 106 ? -17.715 1.901 29.511 1.00 87.31 106 ALA A O 1
ATOM 815 N N . THR A 1 107 ? -17.212 2.228 31.663 1.00 89.12 107 THR A N 1
ATOM 816 C CA . THR A 1 107 ? -15.784 1.924 31.519 1.00 89.12 107 THR A CA 1
ATOM 817 C C . THR A 1 10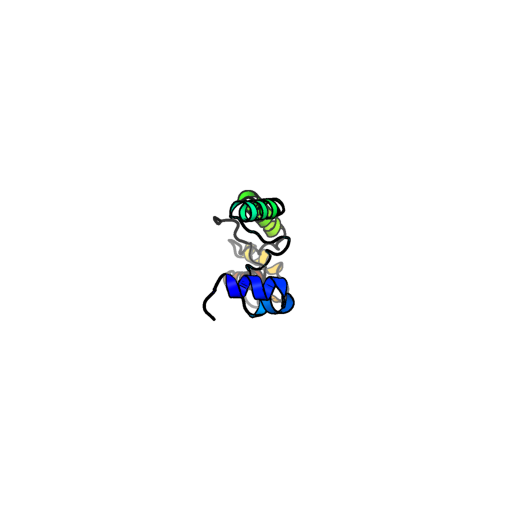7 ? -15.538 0.474 31.109 1.00 89.12 107 THR A C 1
ATOM 819 O O . THR A 1 107 ? -14.770 0.244 30.178 1.00 89.12 107 THR A O 1
ATOM 822 N N . ALA A 1 108 ? -16.196 -0.491 31.762 1.00 89.94 108 ALA A N 1
ATOM 823 C CA . ALA A 1 108 ? -16.047 -1.910 31.437 1.00 89.94 108 ALA A CA 1
ATOM 824 C C . ALA A 1 108 ? -16.587 -2.225 30.034 1.00 89.94 108 ALA A C 1
ATOM 826 O O . ALA A 1 108 ? -15.889 -2.841 29.235 1.00 89.94 108 ALA A O 1
ATOM 827 N N . MET A 1 109 ? -17.771 -1.707 29.688 1.00 91.06 109 MET A N 1
ATOM 828 C CA . MET A 1 109 ? -18.357 -1.901 28.355 1.00 91.06 109 MET A CA 1
ATOM 829 C C . MET A 1 109 ? -17.485 -1.286 27.256 1.00 91.06 109 MET A C 1
ATOM 831 O O . MET A 1 109 ? -17.207 -1.932 26.249 1.00 91.06 109 MET A O 1
ATOM 835 N N . LYS A 1 110 ? -16.961 -0.070 27.472 1.00 92.12 110 LYS A N 1
ATOM 836 C CA . LYS A 1 110 ? -16.022 0.568 26.535 1.00 92.12 110 LYS A CA 1
ATOM 837 C C . LYS A 1 110 ? -14.725 -0.219 26.387 1.00 92.12 110 LYS A C 1
ATOM 839 O O . LYS A 1 110 ? -14.144 -0.182 25.308 1.00 92.12 110 LYS A O 1
ATOM 844 N N . ALA A 1 111 ? -14.247 -0.894 27.432 1.00 92.81 111 ALA A N 1
ATOM 845 C CA . ALA A 1 111 ? -13.058 -1.737 27.337 1.00 92.81 111 ALA A CA 1
ATOM 846 C C . ALA A 1 111 ? -13.312 -2.946 26.423 1.00 92.81 111 ALA A C 1
ATOM 848 O O . ALA A 1 111 ? -12.555 -3.149 25.479 1.00 92.81 111 ALA A O 1
ATOM 849 N N . CYS A 1 112 ? -14.430 -3.652 26.613 1.00 92.00 112 CYS A N 1
ATOM 850 C CA . CYS A 1 112 ? -14.834 -4.766 25.752 1.00 92.00 112 CYS A CA 1
ATOM 851 C C . CYS A 1 112 ? -15.014 -4.341 24.283 1.00 92.00 112 CYS A C 1
ATOM 853 O O . CYS A 1 112 ? -14.484 -4.985 23.380 1.00 92.00 112 CYS A O 1
ATOM 855 N N . ILE A 1 113 ? -15.686 -3.208 24.038 1.00 93.44 113 ILE A N 1
ATOM 856 C CA . ILE A 1 113 ? -15.861 -2.655 22.684 1.00 93.44 113 ILE A CA 1
ATOM 857 C C . ILE A 1 113 ? -14.504 -2.299 22.053 1.00 93.44 113 ILE A C 1
ATOM 859 O O . ILE A 1 113 ? -14.284 -2.554 20.871 1.00 93.44 113 ILE A O 1
ATOM 863 N N . LYS A 1 114 ? -13.566 -1.732 22.825 1.00 93.50 114 LYS A N 1
ATOM 864 C CA . LYS A 1 114 ? -12.210 -1.428 22.337 1.00 93.50 114 LYS A CA 1
ATOM 865 C C . LYS A 1 114 ? -11.426 -2.684 21.977 1.00 93.50 114 LYS A C 1
ATOM 867 O O . LYS A 1 114 ? -10.740 -2.669 20.961 1.00 93.50 114 LYS A O 1
ATOM 872 N N . GLU A 1 115 ? -11.517 -3.738 22.785 1.00 92.94 115 GLU A N 1
ATOM 873 C CA . GLU A 1 115 ? -10.879 -5.024 22.486 1.00 92.94 115 GLU A CA 1
ATOM 874 C C . GLU A 1 115 ? -11.413 -5.610 21.179 1.00 92.94 115 GLU A C 1
ATOM 876 O O . GLU A 1 115 ? -10.620 -5.986 20.320 1.00 92.94 115 GLU A O 1
ATOM 881 N N . TYR A 1 116 ? -12.735 -5.599 20.980 1.00 93.38 116 TYR A N 1
ATOM 882 C CA . TYR A 1 116 ? -13.339 -6.026 19.718 1.00 93.38 116 TYR A CA 1
ATOM 883 C C . TYR A 1 116 ? -12.868 -5.167 18.539 1.00 93.38 116 TYR A C 1
ATOM 885 O O . TYR A 1 116 ? -12.368 -5.694 17.548 1.00 93.38 116 TYR A O 1
ATOM 893 N N . ASN A 1 117 ? -12.928 -3.839 18.661 1.00 93.38 117 ASN A N 1
ATOM 894 C CA . ASN A 1 117 ? -12.489 -2.927 17.602 1.00 93.38 117 ASN A CA 1
ATOM 895 C C . ASN A 1 117 ? -11.003 -3.085 17.249 1.00 93.38 117 ASN A C 1
ATOM 897 O O . ASN A 1 117 ? -10.625 -2.815 16.113 1.00 93.38 117 ASN A O 1
ATOM 901 N N . ALA A 1 118 ? -10.169 -3.526 18.195 1.00 92.81 118 ALA A N 1
ATOM 902 C CA . ALA A 1 118 ? -8.761 -3.826 17.953 1.00 92.81 118 ALA A CA 1
ATOM 903 C C . ALA A 1 118 ? -8.547 -5.119 17.145 1.00 92.81 118 ALA A C 1
ATOM 905 O O . ALA A 1 118 ? -7.483 -5.286 16.554 1.00 92.81 118 ALA A O 1
ATOM 906 N N . THR A 1 119 ? -9.534 -6.020 17.101 1.00 93.31 119 THR A N 1
ATOM 907 C CA . THR A 1 119 ? -9.498 -7.214 16.235 1.00 93.31 119 THR A CA 1
ATOM 908 C C . THR A 1 119 ? -9.924 -6.926 14.798 1.00 93.31 119 THR A C 1
ATOM 910 O O . THR A 1 119 ? -9.621 -7.710 13.899 1.00 93.31 119 THR A O 1
ATOM 913 N N . LEU A 1 120 ? -10.605 -5.800 14.565 1.00 92.31 120 LEU A N 1
ATOM 914 C CA . LEU A 1 120 ? -11.048 -5.405 13.235 1.00 92.31 120 LEU A CA 1
ATOM 915 C C . LEU A 1 120 ? -9.882 -4.844 12.405 1.00 92.31 120 LEU A C 1
ATOM 917 O O . LEU A 1 120 ? -9.009 -4.159 12.949 1.00 92.31 120 LEU A O 1
ATOM 921 N N . PRO A 1 121 ? -9.868 -5.076 11.079 1.00 90.44 121 PRO A N 1
ATOM 922 C CA . PRO A 1 121 ? -8.880 -4.466 10.200 1.00 90.44 121 PRO A CA 1
ATOM 923 C C . PRO A 1 121 ? -8.934 -2.936 10.289 1.00 90.44 121 PRO A C 1
ATOM 925 O O . PRO A 1 121 ? -10.003 -2.332 10.193 1.00 90.44 121 PRO A O 1
ATOM 928 N N . ALA A 1 122 ? -7.774 -2.300 10.456 1.00 88.31 122 ALA A N 1
ATOM 929 C CA . ALA A 1 122 ? -7.692 -0.845 10.493 1.00 88.31 122 ALA A CA 1
ATOM 930 C C . ALA A 1 122 ? -7.869 -0.248 9.081 1.00 88.31 122 ALA A C 1
ATOM 932 O O . ALA A 1 122 ? -7.276 -0.773 8.132 1.00 88.31 122 ALA A O 1
ATOM 933 N N . PRO A 1 123 ? -8.605 0.871 8.932 1.00 88.06 123 PRO A N 1
ATOM 934 C CA . PRO A 1 123 ? -8.690 1.587 7.667 1.00 88.06 123 PRO A CA 1
ATOM 935 C C . PRO A 1 123 ? -7.313 2.033 7.176 1.00 88.06 123 PRO A C 1
ATOM 937 O O . PRO A 1 123 ? -6.479 2.529 7.943 1.00 88.06 123 PRO A O 1
ATOM 940 N N . VAL A 1 124 ? -7.083 1.887 5.876 1.00 90.75 124 VAL A N 1
ATOM 941 C CA . VAL A 1 124 ? -5.852 2.320 5.221 1.00 90.75 124 VAL A CA 1
ATOM 942 C C . VAL A 1 124 ? -5.840 3.841 5.132 1.00 90.75 124 VAL A C 1
ATOM 944 O O . VAL A 1 124 ? -6.852 4.478 4.834 1.00 90.75 124 VAL A O 1
ATOM 947 N N . LYS A 1 125 ? -4.680 4.446 5.387 1.00 86.62 125 LYS A N 1
ATOM 948 C CA . LYS A 1 125 ? -4.515 5.897 5.280 1.00 86.62 125 LYS A CA 1
ATOM 949 C C . LYS A 1 125 ? -4.666 6.332 3.825 1.00 86.62 125 LYS A C 1
ATOM 951 O O . LYS A 1 125 ? -3.960 5.835 2.957 1.00 86.62 125 LYS A O 1
ATOM 956 N N . THR A 1 126 ? -5.538 7.305 3.597 1.00 83.88 126 THR A N 1
ATOM 957 C CA . THR A 1 126 ? -5.803 7.897 2.278 1.00 83.88 126 THR A CA 1
ATOM 958 C C . THR A 1 126 ? -4.998 9.179 2.036 1.00 83.88 126 THR A C 1
ATOM 960 O O . THR A 1 126 ? -5.077 9.767 0.960 1.00 83.88 126 THR A O 1
ATOM 963 N N . SER A 1 127 ? -4.217 9.629 3.027 1.00 75.94 127 SER A N 1
ATOM 964 C CA . SER A 1 127 ? -3.367 10.817 2.937 1.00 75.94 127 SER A CA 1
ATOM 965 C C . SER A 1 127 ? -1.881 10.453 2.861 1.00 75.94 127 SER A C 1
ATOM 967 O O . SER A 1 127 ? -1.346 9.733 3.706 1.00 75.94 127 SER A O 1
ATOM 969 N N . GLY A 1 128 ? -1.207 10.986 1.843 1.00 66.62 128 GLY A N 1
ATOM 970 C CA . GLY A 1 128 ? 0.231 10.852 1.614 1.00 66.62 128 GLY A CA 1
ATOM 971 C C . GLY A 1 128 ? 0.609 11.402 0.238 1.00 66.62 128 GLY A C 1
ATOM 972 O O . GLY A 1 128 ? -0.195 11.336 -0.688 1.00 66.62 128 GLY A O 1
ATOM 973 N N . SER A 1 129 ? 1.809 11.972 0.108 1.00 60.00 129 SER A N 1
ATOM 974 C CA . SER A 1 129 ? 2.402 12.252 -1.208 1.00 60.00 129 SER A CA 1
ATOM 975 C C . SER A 1 129 ? 3.136 11.006 -1.694 1.00 60.00 129 SER A C 1
ATOM 977 O O . SER A 1 129 ? 3.686 10.270 -0.871 1.00 60.00 129 SER A O 1
ATOM 979 N N . ARG A 1 130 ? 3.154 10.797 -3.014 1.00 59.44 130 ARG A N 1
ATOM 980 C CA . ARG A 1 130 ? 4.171 9.951 -3.651 1.00 59.44 130 ARG A CA 1
ATOM 981 C C . ARG A 1 130 ? 5.562 10.536 -3.423 1.00 59.44 130 ARG A C 1
ATOM 983 O O . ARG A 1 130 ? 5.648 11.782 -3.288 1.00 59.44 130 ARG A O 1
#

pLDDT: mean 85.37, std 8.45, range [57.47, 94.19]